Protein AF-A0A972A1S4-F1 (afdb_monomer_lite)

Structure (mmCIF, N/CA/C/O backbone):
data_AF-A0A972A1S4-F1
#
_entry.id   AF-A0A972A1S4-F1
#
loop_
_atom_site.group_PDB
_atom_site.id
_atom_site.type_symbol
_atom_site.label_atom_id
_atom_site.label_alt_id
_atom_site.label_comp_id
_atom_site.label_asym_id
_atom_site.label_entity_id
_atom_site.label_seq_id
_atom_site.pdbx_PDB_ins_code
_atom_site.Cartn_x
_atom_site.Cartn_y
_atom_site.Cartn_z
_atom_site.occupancy
_atom_site.B_iso_or_equiv
_atom_site.auth_seq_id
_atom_site.auth_comp_id
_atom_site.auth_asym_id
_atom_site.auth_atom_id
_atom_site.pdbx_PDB_model_num
ATOM 1 N N . MET A 1 1 ? -8.699 29.897 12.118 1.00 66.25 1 MET A N 1
ATOM 2 C CA . MET A 1 1 ? -9.417 28.857 11.334 1.00 66.25 1 MET A CA 1
ATOM 3 C C . MET A 1 1 ? -10.909 28.957 11.636 1.00 66.25 1 MET A C 1
ATOM 5 O O . MET A 1 1 ? -11.245 29.069 12.802 1.00 66.25 1 MET A O 1
ATOM 9 N N . SER A 1 2 ? -11.791 28.932 10.629 1.00 87.31 2 SER A N 1
ATOM 10 C CA . SER A 1 2 ? -13.254 28.991 10.838 1.00 87.31 2 SER A CA 1
ATOM 11 C C . SER A 1 2 ? -13.763 27.810 11.685 1.00 87.31 2 SER A C 1
ATOM 13 O O . SER A 1 2 ? -13.297 26.683 11.495 1.00 87.31 2 SER A O 1
ATOM 15 N N . ALA A 1 3 ? -14.730 28.050 12.581 1.00 88.00 3 ALA A N 1
ATOM 16 C CA . ALA A 1 3 ? -15.286 27.057 13.511 1.00 88.00 3 ALA A CA 1
ATOM 17 C C . ALA A 1 3 ? -15.748 25.763 12.812 1.00 88.00 3 ALA A C 1
ATOM 19 O O . ALA A 1 3 ? -15.495 24.665 13.306 1.00 88.00 3 ALA A O 1
ATOM 20 N N . ARG A 1 4 ? -16.306 25.881 11.598 1.00 89.50 4 ARG A N 1
ATOM 21 C CA . ARG A 1 4 ? -16.725 24.745 10.760 1.00 89.50 4 ARG A CA 1
ATOM 22 C C . ARG A 1 4 ? -15.573 23.790 10.426 1.00 89.50 4 ARG A C 1
ATOM 24 O O . ARG A 1 4 ? -15.751 22.574 10.449 1.00 89.50 4 ARG A O 1
ATOM 31 N N . LYS A 1 5 ? -14.382 24.324 10.126 1.00 91.50 5 LYS A N 1
ATOM 32 C CA . LYS A 1 5 ? -13.198 23.504 9.806 1.00 91.50 5 LYS A CA 1
ATOM 33 C C . LYS A 1 5 ? -12.712 22.731 11.030 1.00 91.50 5 LYS A C 1
ATOM 35 O O . LYS A 1 5 ? -12.327 21.575 10.886 1.00 91.50 5 LYS A O 1
ATOM 40 N N . ARG A 1 6 ? -12.767 23.347 12.215 1.00 91.19 6 ARG A N 1
ATOM 41 C CA . ARG A 1 6 ? -12.382 22.704 13.478 1.00 91.19 6 ARG A CA 1
ATOM 42 C C . ARG A 1 6 ? -13.317 21.543 13.824 1.00 91.19 6 ARG A C 1
ATOM 44 O O . ARG A 1 6 ? -12.826 20.434 13.981 1.00 91.19 6 ARG A O 1
ATOM 51 N N . ILE A 1 7 ? -14.633 21.773 13.818 1.00 94.25 7 ILE A N 1
ATOM 52 C CA . ILE A 1 7 ? -15.642 20.738 14.123 1.00 94.25 7 ILE A CA 1
ATOM 53 C C . ILE A 1 7 ? -15.486 19.537 13.180 1.00 94.25 7 ILE A C 1
ATOM 55 O O . ILE A 1 7 ? -15.415 18.392 13.613 1.00 94.25 7 ILE A O 1
ATOM 59 N N . SER A 1 8 ? -15.331 19.797 11.878 1.00 91.81 8 SER A N 1
ATOM 60 C CA . SER A 1 8 ? -15.112 18.735 10.891 1.00 91.81 8 SER A CA 1
ATOM 61 C C . SER A 1 8 ? -13.789 17.978 11.102 1.00 91.81 8 SER A C 1
ATOM 63 O O . SER A 1 8 ? -13.700 16.786 10.811 1.00 91.81 8 SER A O 1
ATOM 65 N N . ALA A 1 9 ? -12.730 18.643 11.571 1.00 91.06 9 ALA A N 1
ATOM 66 C CA . ALA A 1 9 ? -11.465 17.981 11.888 1.00 91.06 9 ALA A CA 1
ATOM 67 C C . ALA A 1 9 ? -11.574 17.107 13.148 1.00 91.06 9 ALA A C 1
ATOM 69 O O . ALA A 1 9 ? -11.023 16.006 13.173 1.00 91.06 9 ALA A O 1
ATOM 70 N N . GLU A 1 10 ? -12.309 17.569 14.159 1.00 93.62 10 GLU A N 1
ATOM 71 C CA . GLU A 1 10 ? -12.586 16.822 15.390 1.00 93.62 10 GLU A CA 1
ATOM 72 C C . GLU A 1 10 ? -13.404 15.558 15.112 1.00 93.62 10 GLU A C 1
ATOM 74 O O . GLU A 1 10 ? -13.005 14.483 15.560 1.00 93.62 10 GLU A O 1
ATOM 79 N N . GLN A 1 11 ? -14.448 15.652 14.280 1.00 91.81 11 GLN A N 1
ATOM 80 C CA . GLN A 1 11 ? -15.248 14.499 13.845 1.00 91.81 11 GLN A CA 1
ATOM 81 C C . GLN A 1 11 ? -14.380 13.418 13.177 1.00 91.81 11 GLN A C 1
ATOM 83 O O . GLN A 1 11 ? -14.352 12.275 13.626 1.00 91.81 11 GLN A O 1
ATOM 88 N N . ARG A 1 12 ? -13.547 13.782 12.187 1.00 88.50 12 ARG A N 1
ATOM 89 C CA . ARG A 1 12 ? -12.625 12.819 11.541 1.00 88.50 12 ARG A CA 1
ATOM 90 C C . ARG A 1 12 ? -11.629 12.200 12.522 1.00 88.50 12 ARG A C 1
ATOM 92 O O . ARG A 1 12 ? -11.186 11.066 12.338 1.00 88.50 12 ARG A O 1
ATOM 99 N N . LYS A 1 13 ? -11.204 12.965 13.532 1.00 87.69 13 LYS A N 1
ATOM 100 C CA . LYS A 1 13 ? -10.292 12.475 14.571 1.00 87.69 13 LYS A CA 1
ATOM 101 C C . LYS A 1 13 ? -10.988 11.453 15.470 1.00 87.69 13 LYS A C 1
ATOM 103 O O . LYS A 1 13 ? -10.335 10.488 15.855 1.00 87.69 13 LYS A O 1
ATOM 108 N N . GLN A 1 14 ? -12.270 11.646 15.778 1.00 89.69 14 GLN A N 1
ATOM 109 C CA . GLN A 1 14 ? -13.082 10.677 16.518 1.00 89.69 14 GLN A CA 1
ATOM 110 C C . GLN A 1 14 ? -13.269 9.386 15.709 1.00 89.69 14 GLN A C 1
ATOM 112 O O . GLN A 1 14 ? -12.896 8.327 16.201 1.00 89.69 14 GLN A O 1
ATOM 117 N N . GLU A 1 15 ? -13.677 9.469 14.440 1.00 87.75 15 GLU A N 1
ATOM 118 C CA . GLU A 1 15 ? -13.838 8.291 13.562 1.00 87.75 15 GLU A CA 1
ATOM 119 C C . GLU A 1 15 ? -12.540 7.467 13.427 1.00 87.75 15 GLU A C 1
ATOM 121 O O . GLU A 1 15 ? -12.534 6.236 13.474 1.00 87.75 15 GLU A O 1
ATOM 126 N N . ARG A 1 16 ? -11.387 8.140 13.305 1.00 85.06 16 ARG A N 1
ATOM 127 C CA . ARG A 1 16 ? -10.074 7.473 13.223 1.00 85.06 16 ARG A CA 1
ATOM 128 C C . ARG A 1 16 ? -9.641 6.777 14.514 1.00 85.06 16 ARG A C 1
ATOM 130 O O . ARG A 1 16 ? -8.715 5.961 14.465 1.00 85.06 16 ARG A O 1
ATOM 137 N N . LYS A 1 17 ? -10.236 7.102 15.666 1.00 83.94 17 LYS A N 1
ATOM 138 C CA . LYS A 1 17 ? -9.939 6.373 16.908 1.00 83.94 17 LYS A CA 1
ATOM 139 C C . LYS A 1 17 ? -10.457 4.944 16.818 1.00 83.94 17 LYS A C 1
ATOM 141 O O . LYS A 1 17 ? -9.695 4.034 17.126 1.00 83.94 17 LYS A O 1
ATOM 146 N N . GLU A 1 18 ? -11.659 4.751 16.293 1.00 84.00 18 GLU A N 1
ATOM 147 C CA . GLU A 1 18 ? -12.273 3.427 16.143 1.00 84.00 18 GLU A CA 1
ATOM 148 C C . GLU A 1 18 ? -11.612 2.605 15.030 1.00 84.00 18 GLU A C 1
ATOM 150 O O . GLU A 1 18 ? -11.338 1.420 15.195 1.00 84.00 18 GLU A O 1
ATOM 155 N N . ILE A 1 19 ? -11.273 3.236 13.903 1.00 87.19 19 ILE A N 1
ATOM 156 C CA . ILE A 1 19 ? -10.712 2.525 12.746 1.00 87.19 19 ILE A CA 1
ATOM 157 C C . ILE A 1 19 ? -9.204 2.294 12.926 1.00 87.19 19 ILE A C 1
ATOM 159 O O . ILE A 1 19 ? -8.422 3.240 13.057 1.00 87.19 19 ILE A O 1
ATOM 163 N N . SER A 1 20 ? -8.742 1.044 12.893 1.00 89.44 20 SER A N 1
ATOM 164 C CA . SER A 1 20 ? -7.312 0.715 12.788 1.00 89.44 20 SER A CA 1
ATOM 165 C C . SER A 1 20 ? -6.827 0.878 11.344 1.00 89.44 20 SER A C 1
ATOM 167 O O . SER A 1 20 ? -7.412 0.316 10.420 1.00 89.44 20 SER A O 1
ATOM 169 N N . LEU A 1 21 ? -5.744 1.629 11.140 1.00 92.88 21 LEU A N 1
ATOM 170 C CA . LEU A 1 21 ? -5.146 1.861 9.823 1.00 92.88 21 LEU A CA 1
ATOM 171 C C . LEU A 1 21 ? -3.630 1.681 9.876 1.00 92.88 21 LEU A C 1
ATOM 173 O O . LEU A 1 21 ? -3.006 1.901 10.915 1.00 92.88 21 LEU A O 1
ATOM 177 N N . 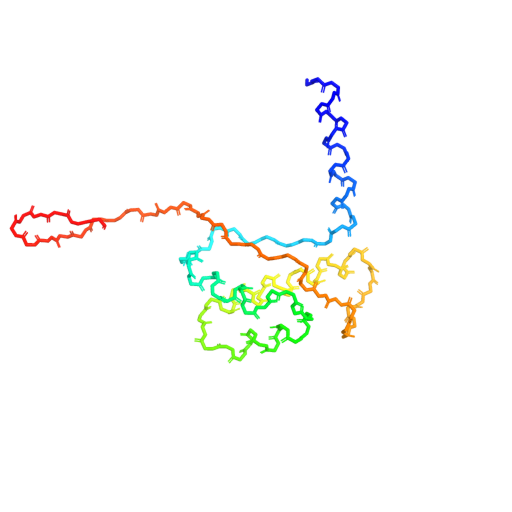ALA A 1 22 ? -3.034 1.340 8.738 1.00 95.81 22 ALA A N 1
ATOM 178 C CA . ALA A 1 22 ? -1.591 1.350 8.539 1.00 95.81 22 ALA A CA 1
ATOM 179 C C . ALA A 1 22 ? -1.273 1.943 7.164 1.00 95.81 22 ALA A C 1
ATOM 181 O O . ALA A 1 22 ? -2.024 1.756 6.207 1.00 95.81 22 ALA A O 1
ATOM 182 N N . VAL A 1 23 ? -0.169 2.686 7.064 1.00 95.44 23 VAL A N 1
ATOM 183 C CA . VAL A 1 23 ? 0.246 3.350 5.821 1.00 95.44 23 VAL A CA 1
ATOM 184 C C . VAL A 1 23 ? 1.741 3.155 5.623 1.00 95.44 23 VAL A C 1
ATOM 186 O O . VAL A 1 23 ? 2.537 3.517 6.487 1.00 95.44 23 VAL A O 1
ATOM 189 N N . LEU A 1 24 ? 2.121 2.649 4.451 1.00 95.31 24 LEU A N 1
ATOM 190 C CA . LEU A 1 24 ? 3.5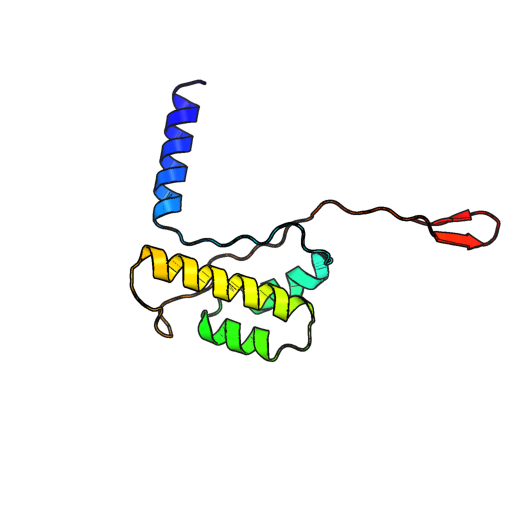11 2.550 4.018 1.00 95.31 24 LEU A CA 1
ATOM 191 C C . LEU A 1 24 ? 3.810 3.654 2.995 1.00 95.31 24 LEU A C 1
ATOM 193 O O . LEU A 1 24 ? 3.156 3.733 1.957 1.00 95.31 24 LEU A O 1
ATOM 197 N N . LYS A 1 25 ? 4.792 4.513 3.285 1.00 94.44 25 LYS A N 1
ATOM 198 C CA . LYS A 1 25 ? 5.170 5.658 2.435 1.00 94.44 25 LYS A CA 1
ATOM 199 C C . LYS A 1 25 ? 6.539 5.445 1.786 1.00 94.44 25 LYS A C 1
ATOM 201 O O . LYS A 1 25 ? 7.359 4.701 2.310 1.00 94.44 25 LYS A O 1
ATOM 206 N N . ASN A 1 26 ? 6.783 6.143 0.672 1.00 92.62 26 ASN A N 1
ATOM 207 C CA . ASN A 1 26 ? 8.072 6.187 -0.035 1.00 92.62 26 ASN A CA 1
ATOM 208 C C . ASN A 1 26 ? 8.620 4.810 -0.443 1.00 92.62 26 ASN A C 1
ATOM 210 O O . ASN A 1 26 ? 9.816 4.545 -0.350 1.00 92.62 26 ASN A O 1
ATOM 214 N N . VAL A 1 27 ? 7.741 3.926 -0.915 1.00 92.81 27 VAL A N 1
ATOM 215 C CA . VAL A 1 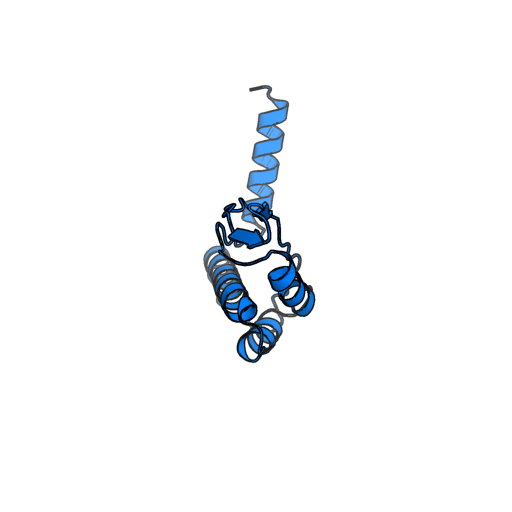27 ? 8.154 2.606 -1.397 1.00 92.81 27 VAL A CA 1
ATOM 216 C C . VAL A 1 27 ? 8.765 2.731 -2.797 1.00 92.81 27 VAL A C 1
ATOM 218 O O . VAL A 1 27 ? 8.078 3.213 -3.701 1.00 92.81 27 VAL A O 1
ATOM 221 N N . PRO A 1 28 ? 10.003 2.253 -3.032 1.00 91.62 28 PRO A N 1
ATOM 222 C CA . PRO A 1 28 ? 10.632 2.267 -4.352 1.00 91.62 28 PRO A CA 1
ATOM 223 C C . PRO A 1 28 ? 10.070 1.133 -5.227 1.00 91.62 28 PRO A C 1
ATOM 225 O O . PRO A 1 28 ? 10.754 0.170 -5.565 1.00 91.62 28 PRO A O 1
ATOM 228 N N . SER A 1 29 ? 8.780 1.196 -5.550 1.00 91.94 29 SER A N 1
ATOM 229 C CA . SER A 1 29 ? 8.088 0.219 -6.396 1.00 91.94 29 SER A CA 1
ATOM 230 C C . SER A 1 29 ? 7.030 0.892 -7.257 1.00 91.94 29 SER A C 1
ATOM 232 O O . SER A 1 29 ? 6.383 1.842 -6.823 1.00 91.94 29 SER A O 1
ATOM 234 N N . SER A 1 30 ? 6.804 0.365 -8.462 1.00 93.00 30 SER A N 1
ATOM 235 C CA . SER A 1 30 ? 5.755 0.885 -9.339 1.00 93.00 30 SER A CA 1
ATOM 236 C C . SER A 1 30 ? 4.361 0.651 -8.737 1.00 93.00 30 SER A C 1
ATOM 238 O O . SER A 1 30 ? 4.047 -0.496 -8.392 1.00 93.00 30 SER A O 1
ATOM 240 N N . PRO A 1 31 ? 3.484 1.676 -8.711 1.00 95.50 31 PRO A N 1
ATOM 241 C CA . PRO A 1 31 ? 2.110 1.530 -8.235 1.00 95.50 31 PRO A CA 1
ATOM 242 C C . PRO A 1 31 ? 1.343 0.420 -8.958 1.00 95.50 31 PRO A C 1
ATOM 244 O O . PRO A 1 31 ? 0.559 -0.284 -8.339 1.00 95.50 31 PRO A O 1
ATOM 247 N N . ARG A 1 32 ? 1.601 0.198 -10.255 1.00 95.00 32 ARG A N 1
ATOM 248 C CA . ARG A 1 32 ? 0.906 -0.836 -11.044 1.00 95.00 32 ARG A CA 1
ATOM 249 C C . ARG A 1 32 ? 1.188 -2.251 -10.532 1.00 95.00 32 ARG A C 1
ATOM 251 O O . ARG A 1 32 ? 0.263 -3.042 -10.402 1.00 95.00 32 ARG A O 1
ATOM 258 N N . LYS A 1 33 ? 2.451 -2.556 -10.209 1.00 93.81 33 LYS A N 1
ATOM 259 C CA . LYS A 1 33 ? 2.848 -3.872 -9.674 1.00 93.81 33 LYS A CA 1
ATOM 260 C C . LYS A 1 33 ? 2.266 -4.105 -8.278 1.00 93.81 33 LYS A C 1
ATOM 262 O O . LYS A 1 33 ? 1.832 -5.207 -7.972 1.00 93.81 33 LYS A O 1
ATOM 267 N N . MET A 1 34 ? 2.231 -3.054 -7.459 1.00 95.62 34 MET A N 1
ATOM 268 C CA . MET A 1 34 ? 1.642 -3.090 -6.119 1.00 95.62 34 MET A CA 1
ATOM 269 C C . MET A 1 34 ? 0.116 -3.250 -6.163 1.00 95.62 34 MET A C 1
ATOM 271 O O . MET A 1 34 ? -0.425 -4.031 -5.388 1.00 95.62 34 MET A O 1
ATOM 275 N N . ARG A 1 35 ? -0.576 -2.570 -7.090 1.00 96.31 35 ARG A N 1
ATOM 276 C CA . ARG A 1 35 ? -2.035 -2.690 -7.268 1.00 96.31 35 ARG A CA 1
ATOM 277 C C . ARG A 1 35 ? -2.464 -4.116 -7.555 1.00 96.31 35 ARG A C 1
ATOM 279 O O . ARG A 1 35 ? -3.371 -4.587 -6.895 1.00 96.31 35 ARG A O 1
ATOM 286 N N . TYR A 1 36 ? -1.742 -4.816 -8.429 1.00 94.94 36 TYR A N 1
ATOM 287 C CA . TYR A 1 36 ? -2.018 -6.224 -8.710 1.00 94.94 36 TYR A CA 1
ATOM 288 C C . TYR A 1 36 ? -2.060 -7.068 -7.426 1.00 94.94 36 TYR A C 1
ATOM 290 O O . TYR A 1 36 ? -2.994 -7.827 -7.208 1.00 94.94 36 TYR A O 1
ATOM 298 N N . VAL A 1 37 ? -1.075 -6.895 -6.539 1.00 95.75 37 VAL A N 1
ATOM 299 C CA . VAL A 1 37 ? -1.033 -7.611 -5.256 1.00 95.75 37 VAL A CA 1
ATOM 300 C C . VAL A 1 37 ? -2.126 -7.138 -4.299 1.00 95.75 37 VAL A C 1
ATOM 302 O O . VAL A 1 37 ? -2.754 -7.961 -3.642 1.00 95.75 37 VAL A O 1
ATOM 305 N N . ALA A 1 38 ? -2.383 -5.832 -4.234 1.00 95.62 38 ALA A N 1
ATOM 306 C CA . ALA A 1 38 ? -3.443 -5.276 -3.398 1.00 95.62 38 ALA A CA 1
ATOM 307 C C . ALA A 1 38 ? -4.839 -5.769 -3.818 1.00 95.62 38 ALA A C 1
ATOM 309 O O . ALA A 1 38 ? -5.673 -6.040 -2.959 1.00 95.62 38 ALA A O 1
ATOM 310 N N . ASP A 1 39 ? -5.079 -5.912 -5.122 1.00 95.56 39 ASP A N 1
ATOM 311 C CA . ASP A 1 39 ? -6.326 -6.436 -5.675 1.00 95.56 39 ASP A CA 1
ATOM 312 C C . ASP A 1 39 ? -6.516 -7.916 -5.311 1.00 95.56 39 ASP A C 1
ATOM 314 O O . ASP A 1 39 ? -7.634 -8.308 -4.990 1.00 95.56 39 ASP A O 1
ATOM 318 N N . MET A 1 40 ? -5.436 -8.713 -5.263 1.00 94.12 40 MET A N 1
ATOM 319 C CA . MET A 1 40 ? -5.511 -10.119 -4.837 1.00 94.12 40 MET A CA 1
ATOM 320 C C . MET A 1 40 ? -5.999 -10.285 -3.397 1.00 94.12 40 MET A C 1
ATOM 322 O O . MET A 1 40 ? -6.656 -11.274 -3.113 1.00 94.12 40 MET A O 1
ATOM 326 N N . VAL A 1 41 ? -5.676 -9.363 -2.486 1.00 95.69 41 VAL A N 1
ATOM 327 C CA . VAL A 1 41 ? -6.013 -9.489 -1.052 1.00 95.69 41 VAL A CA 1
ATOM 328 C C . VAL A 1 41 ? -7.196 -8.625 -0.619 1.00 95.69 41 VAL A C 1
ATOM 330 O O . VAL A 1 41 ? -7.592 -8.646 0.547 1.00 95.69 41 VAL A O 1
ATOM 333 N N . ARG A 1 42 ? -7.774 -7.838 -1.530 1.00 95.94 42 ARG A N 1
ATOM 334 C CA . ARG A 1 42 ? -8.890 -6.944 -1.208 1.00 95.94 42 ARG A CA 1
ATOM 335 C C . ARG A 1 42 ? -10.103 -7.757 -0.750 1.00 95.94 42 ARG A C 1
ATOM 337 O O . ARG A 1 42 ? -10.532 -8.674 -1.439 1.00 95.94 42 ARG A O 1
ATOM 344 N N . GLY A 1 43 ? -10.671 -7.398 0.402 1.00 94.12 43 GLY A N 1
ATOM 345 C CA . GLY A 1 43 ? -11.851 -8.068 0.955 1.00 94.12 43 GLY A CA 1
ATOM 346 C C . GLY A 1 43 ? -11.580 -9.445 1.564 1.00 94.12 43 GLY A C 1
ATOM 347 O O . GLY A 1 43 ? -12.515 -10.076 2.046 1.00 94.12 43 GLY A O 1
ATOM 348 N N . MET A 1 44 ? -10.331 -9.923 1.567 1.00 94.81 44 MET A N 1
ATOM 349 C CA .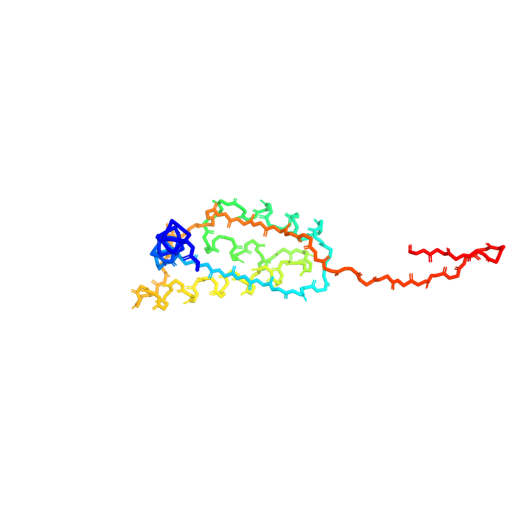 MET A 1 44 ? -9.990 -11.194 2.199 1.00 94.81 44 MET A CA 1
ATOM 350 C C . MET A 1 44 ? -9.902 -11.065 3.721 1.00 94.81 44 MET A C 1
ATOM 352 O O . MET A 1 44 ? -9.581 -10.007 4.269 1.00 94.81 44 MET A O 1
ATOM 356 N N . GLU A 1 45 ? -10.160 -12.184 4.391 1.00 95.06 45 GLU A N 1
ATOM 357 C CA . GLU A 1 45 ? -9.849 -12.386 5.805 1.00 95.06 45 GLU A CA 1
ATOM 358 C C . GLU A 1 45 ? -8.332 -12.253 6.029 1.00 95.06 45 GLU A C 1
ATOM 360 O O . GLU A 1 45 ? -7.527 -12.607 5.160 1.00 95.06 45 GLU A O 1
ATOM 365 N N . VAL A 1 46 ? -7.939 -11.669 7.162 1.00 94.31 46 VAL A N 1
ATOM 366 C CA . VAL A 1 46 ? -6.562 -11.210 7.394 1.00 94.31 46 VAL A CA 1
ATOM 367 C C . VAL A 1 46 ? -5.543 -12.353 7.415 1.00 94.31 46 VAL A C 1
ATOM 369 O O . VAL A 1 46 ? -4.486 -12.230 6.792 1.00 94.31 46 VAL A O 1
ATOM 372 N N . PHE A 1 47 ? -5.837 -13.473 8.074 1.00 93.19 47 PHE A N 1
ATOM 373 C CA . PHE A 1 47 ? -4.915 -14.609 8.139 1.00 93.19 47 PHE A CA 1
ATOM 374 C C . PHE A 1 47 ? -4.826 -15.354 6.801 1.00 93.19 47 PHE A C 1
ATOM 376 O O . PHE A 1 47 ? -3.736 -15.761 6.386 1.00 93.19 47 PHE A O 1
ATOM 383 N N . LYS A 1 48 ? -5.932 -15.442 6.057 1.00 94.44 48 LYS A N 1
ATOM 384 C CA . LYS A 1 48 ? -5.945 -15.932 4.675 1.00 94.44 48 LYS A CA 1
ATOM 385 C C . LYS A 1 48 ? -5.100 -15.039 3.766 1.00 94.44 48 LYS A C 1
ATOM 387 O O . LYS A 1 48 ? -4.299 -15.551 2.984 1.00 94.44 48 LYS A O 1
ATOM 392 N N . ALA A 1 49 ? -5.234 -13.719 3.888 1.00 95.50 49 ALA A N 1
ATOM 393 C CA . ALA A 1 49 ? -4.434 -12.762 3.128 1.00 95.50 49 ALA A CA 1
ATOM 394 C C . ALA A 1 49 ? -2.936 -12.889 3.448 1.00 95.50 49 ALA A C 1
ATOM 396 O O . ALA A 1 49 ? -2.125 -12.868 2.524 1.00 95.50 49 ALA A O 1
ATOM 397 N N . LEU A 1 50 ? -2.560 -13.090 4.718 1.00 95.19 50 LEU A N 1
ATOM 398 C CA . LEU A 1 50 ? -1.169 -13.369 5.099 1.00 95.19 50 LEU A CA 1
ATOM 399 C C . LEU A 1 50 ? -0.632 -14.629 4.412 1.00 95.19 50 LEU A C 1
ATOM 401 O O . LEU A 1 50 ? 0.470 -14.598 3.868 1.00 95.19 50 LEU A O 1
ATOM 405 N N . GLY A 1 51 ? -1.420 -15.707 4.366 1.00 94.94 51 GLY A N 1
ATOM 406 C CA . GLY A 1 51 ? -1.049 -16.923 3.637 1.00 94.94 51 GLY A CA 1
ATOM 407 C C . GLY A 1 51 ? -0.821 -16.665 2.144 1.00 94.94 51 GLY A C 1
ATOM 408 O O . GLY A 1 51 ? 0.223 -17.025 1.602 1.00 94.94 51 GLY A O 1
ATOM 409 N N . VAL A 1 52 ? -1.759 -15.976 1.486 1.00 95.69 52 VAL A N 1
ATOM 410 C CA . VAL A 1 52 ? -1.653 -15.631 0.055 1.00 95.69 52 VAL A CA 1
ATOM 411 C C . VAL A 1 52 ? -0.420 -14.767 -0.226 1.00 95.69 52 VAL A C 1
ATOM 413 O O . VAL A 1 52 ? 0.291 -15.008 -1.200 1.00 95.69 52 VAL A O 1
ATOM 416 N N . LEU A 1 53 ? -0.141 -13.772 0.618 1.00 95.81 53 LEU A N 1
ATOM 417 C CA . LEU A 1 53 ? 1.001 -12.873 0.435 1.00 95.81 53 LEU A CA 1
ATOM 418 C C . LEU A 1 53 ? 2.338 -13.584 0.648 1.00 95.81 53 LEU A C 1
ATOM 420 O O . LEU A 1 53 ? 3.261 -13.355 -0.134 1.00 95.81 53 LEU A O 1
ATOM 424 N N . LYS A 1 54 ? 2.420 -14.466 1.648 1.00 95.56 54 LYS A N 1
ATOM 425 C CA . LYS A 1 54 ? 3.643 -15.196 2.000 1.00 95.56 54 LYS A CA 1
ATOM 426 C C . LYS A 1 54 ? 4.093 -16.167 0.907 1.00 95.56 54 LYS A C 1
ATOM 428 O O . LYS A 1 54 ? 5.288 -16.312 0.672 1.00 95.56 54 LYS A O 1
ATOM 433 N N . PHE A 1 55 ? 3.146 -16.813 0.226 1.00 95.12 55 PHE A N 1
ATOM 434 C CA . PHE A 1 55 ? 3.431 -17.789 -0.838 1.00 95.12 55 PHE A CA 1
ATOM 435 C C . PHE A 1 55 ? 3.307 -17.217 -2.257 1.00 95.12 55 PHE A C 1
ATOM 437 O O . PHE A 1 55 ? 3.434 -17.942 -3.243 1.00 95.12 55 PHE A O 1
ATOM 444 N N . SER A 1 56 ? 3.069 -15.914 -2.390 1.00 94.69 56 SER A N 1
ATOM 445 C CA . SER A 1 56 ? 3.014 -15.252 -3.689 1.00 94.69 56 SER A CA 1
ATOM 446 C C . SER A 1 56 ? 4.413 -15.089 -4.289 1.00 94.69 56 SER A C 1
ATOM 448 O O . SER A 1 56 ? 5.354 -14.651 -3.633 1.00 94.69 56 SER A O 1
ATOM 450 N N . ASN A 1 57 ? 4.538 -15.346 -5.592 1.00 94.31 57 ASN A N 1
ATOM 451 C CA . ASN A 1 57 ? 5.787 -15.169 -6.339 1.00 94.31 57 ASN A CA 1
ATOM 452 C C . ASN A 1 57 ? 6.121 -13.702 -6.676 1.00 94.31 57 ASN A C 1
ATOM 454 O O . ASN A 1 57 ? 7.119 -13.424 -7.343 1.00 94.31 57 ASN A O 1
ATOM 458 N N . LYS A 1 58 ? 5.273 -12.741 -6.288 1.00 94.50 58 LYS A N 1
ATOM 459 C CA . LYS A 1 58 ? 5.480 -11.319 -6.594 1.00 94.50 58 LYS A CA 1
ATOM 460 C C . LYS A 1 58 ? 6.299 -10.657 -5.489 1.00 94.50 58 LYS A C 1
ATOM 462 O O . LYS A 1 58 ? 5.854 -10.632 -4.348 1.00 94.50 58 LYS A O 1
ATOM 467 N N .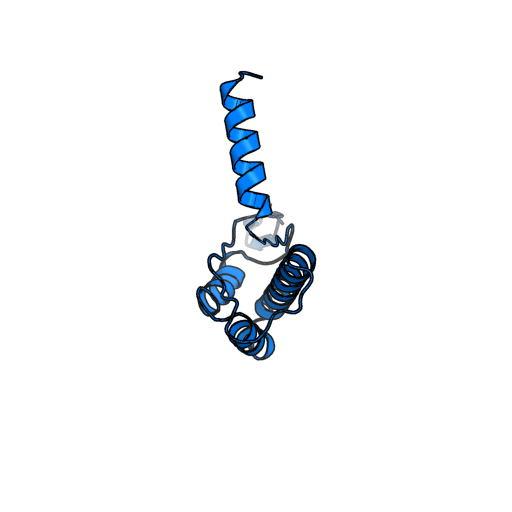 GLU A 1 59 ? 7.393 -9.982 -5.848 1.00 92.50 59 GLU A N 1
ATOM 468 C CA . GLU A 1 59 ? 8.239 -9.203 -4.914 1.00 92.50 59 GLU A CA 1
ATOM 469 C C . GLU A 1 59 ? 7.439 -8.167 -4.094 1.00 92.50 59 GLU A C 1
ATOM 471 O O . GLU A 1 59 ? 7.719 -7.908 -2.926 1.00 92.50 59 GLU A O 1
ATOM 476 N N . ALA A 1 60 ? 6.398 -7.578 -4.693 1.00 93.81 60 ALA A N 1
ATOM 477 C CA . ALA A 1 60 ? 5.531 -6.615 -4.015 1.00 93.81 60 ALA A CA 1
ATOM 478 C C . ALA A 1 60 ? 4.789 -7.219 -2.803 1.00 93.81 60 ALA A C 1
ATOM 480 O O . ALA A 1 60 ? 4.431 -6.478 -1.887 1.00 93.81 60 ALA A O 1
ATOM 481 N N . SER A 1 61 ? 4.603 -8.542 -2.761 1.00 95.00 61 SER A N 1
ATOM 482 C CA . SER A 1 61 ? 3.866 -9.237 -1.697 1.00 95.00 61 SER A CA 1
ATOM 483 C C . SER A 1 61 ? 4.557 -9.114 -0.352 1.00 95.00 61 SER A C 1
ATOM 485 O O . SER A 1 61 ? 3.891 -8.784 0.620 1.00 95.00 61 SER A O 1
ATOM 487 N N . THR A 1 62 ? 5.886 -9.216 -0.304 1.00 94.88 62 THR A N 1
ATOM 488 C CA . THR A 1 62 ? 6.662 -9.065 0.937 1.00 94.88 62 THR A CA 1
ATOM 489 C C . THR A 1 62 ? 6.455 -7.689 1.583 1.00 94.88 62 THR A C 1
ATOM 491 O O . THR A 1 62 ? 6.380 -7.554 2.804 1.00 94.88 62 THR A O 1
ATOM 494 N N . LYS A 1 63 ? 6.321 -6.632 0.768 1.00 95.06 63 LYS A N 1
ATOM 495 C CA . LYS A 1 63 ? 6.094 -5.263 1.266 1.00 95.06 63 LYS A CA 1
ATOM 496 C C . LYS A 1 63 ? 4.669 -5.090 1.798 1.00 95.06 63 LYS A C 1
ATOM 498 O O . LYS A 1 63 ? 4.476 -4.419 2.811 1.00 95.06 63 LYS A O 1
ATOM 503 N N . VAL A 1 64 ? 3.689 -5.695 1.126 1.00 95.62 64 VAL A N 1
ATOM 504 C CA . VAL A 1 64 ? 2.278 -5.674 1.542 1.00 95.62 64 VAL A CA 1
ATOM 505 C C . VAL A 1 64 ? 2.055 -6.542 2.784 1.00 95.62 64 VAL A C 1
ATOM 507 O O . VAL A 1 64 ? 1.334 -6.123 3.682 1.00 95.62 64 VAL A O 1
ATOM 510 N N . GLU A 1 65 ? 2.725 -7.688 2.893 1.00 95.81 65 GLU A N 1
ATOM 511 C CA . GLU A 1 65 ? 2.700 -8.569 4.067 1.00 95.81 65 GLU A CA 1
ATOM 512 C C . GLU A 1 65 ? 3.165 -7.823 5.319 1.00 95.81 65 GLU A C 1
ATOM 514 O O . GLU A 1 65 ? 2.454 -7.777 6.322 1.00 95.81 65 GLU A O 1
ATOM 519 N N . LYS A 1 66 ? 4.310 -7.134 5.232 1.00 95.56 66 LYS A N 1
ATOM 520 C CA . LYS A 1 66 ? 4.817 -6.307 6.333 1.00 95.56 66 LYS A CA 1
ATOM 521 C C . LYS A 1 66 ? 3.824 -5.213 6.743 1.00 95.56 66 LYS A C 1
ATOM 523 O O . LYS A 1 66 ? 3.659 -4.943 7.932 1.00 95.56 66 LYS A O 1
ATOM 528 N N . LEU A 1 67 ? 3.166 -4.578 5.771 1.00 96.56 67 LEU A N 1
ATOM 529 C CA . LEU A 1 67 ? 2.140 -3.568 6.039 1.00 96.56 67 LEU A CA 1
ATOM 530 C C . LEU A 1 67 ? 0.913 -4.177 6.732 1.00 96.56 67 LEU A C 1
ATOM 532 O O . LEU A 1 67 ? 0.382 -3.570 7.660 1.00 96.56 67 LEU A O 1
ATOM 536 N N . LEU A 1 68 ? 0.487 -5.372 6.317 1.00 95.50 68 LEU A N 1
ATOM 537 C CA . LEU A 1 68 ? -0.642 -6.075 6.920 1.00 95.50 68 LEU A CA 1
ATOM 538 C C . LEU A 1 68 ? -0.340 -6.478 8.369 1.00 95.50 68 LEU A C 1
ATOM 540 O O . LEU A 1 68 ? -1.159 -6.217 9.245 1.00 95.50 68 LEU A O 1
ATOM 544 N N . LEU A 1 69 ? 0.858 -7.001 8.649 1.00 95.06 69 LEU A N 1
ATOM 545 C CA . LEU A 1 69 ? 1.308 -7.292 10.017 1.00 95.06 69 LEU A CA 1
ATOM 546 C C . LEU A 1 69 ? 1.306 -6.036 10.902 1.00 95.06 69 LEU A C 1
ATOM 548 O O . LEU A 1 69 ? 0.861 -6.079 12.047 1.00 95.06 69 LEU A O 1
ATOM 552 N N . SER A 1 70 ? 1.737 -4.892 10.362 1.00 95.81 70 SER A N 1
ATOM 553 C CA . SER A 1 70 ? 1.655 -3.612 11.077 1.00 95.81 70 SER A CA 1
ATOM 554 C C . SER A 1 70 ? 0.209 -3.184 11.348 1.00 95.81 70 SER A C 1
ATOM 556 O O . SER A 1 70 ? -0.067 -2.650 12.419 1.00 95.81 70 SER A O 1
ATOM 558 N N . ALA A 1 71 ? -0.718 -3.419 10.414 1.00 94.75 71 ALA A N 1
ATOM 559 C CA . ALA A 1 71 ? -2.134 -3.110 10.610 1.00 94.75 71 ALA A CA 1
ATOM 560 C C . ALA A 1 71 ? -2.767 -3.966 11.716 1.00 94.75 71 ALA A C 1
ATOM 562 O O . ALA A 1 71 ? -3.523 -3.430 12.525 1.00 94.75 71 ALA A O 1
ATOM 563 N N . ILE A 1 72 ? -2.416 -5.256 11.777 1.00 93.69 72 ILE A N 1
ATOM 564 C CA . ILE A 1 72 ? -2.834 -6.165 12.854 1.00 93.69 72 ILE A CA 1
ATOM 565 C C . ILE A 1 72 ? -2.313 -5.650 14.191 1.00 93.69 72 ILE A C 1
ATOM 567 O O . ILE A 1 72 ? -3.104 -5.430 15.098 1.00 93.69 72 ILE A O 1
ATOM 571 N N . SER A 1 73 ? -1.015 -5.350 14.287 1.00 93.31 73 SER A N 1
ATOM 572 C CA . SER A 1 73 ? -0.423 -4.845 15.531 1.00 93.31 73 SER A CA 1
ATOM 573 C C . SER A 1 73 ? -1.069 -3.531 15.999 1.00 93.31 73 SER A C 1
ATOM 575 O O . SER A 1 73 ? -1.347 -3.369 17.185 1.00 93.31 73 SER A O 1
ATOM 577 N N . ASN A 1 74 ? -1.400 -2.618 15.078 1.00 93.38 74 ASN A N 1
ATOM 578 C CA . ASN A 1 74 ? -2.125 -1.387 15.414 1.00 93.38 74 ASN A CA 1
ATOM 579 C C . ASN A 1 74 ? -3.540 -1.658 15.945 1.00 93.38 74 ASN A C 1
ATOM 581 O O . ASN A 1 74 ? -4.036 -0.896 16.772 1.00 93.38 74 ASN A O 1
ATOM 585 N N . TRP A 1 75 ? -4.215 -2.691 15.439 1.00 93.19 75 TRP A N 1
ATOM 586 C CA . TRP A 1 75 ? -5.524 -3.100 15.943 1.00 93.19 75 TRP A CA 1
ATOM 587 C C . TRP A 1 75 ? -5.407 -3.756 17.323 1.00 93.19 75 TRP A C 1
ATOM 589 O O . TRP A 1 75 ? -6.133 -3.378 18.238 1.00 93.19 75 TRP A O 1
ATOM 599 N N . GLU A 1 76 ? -4.439 -4.654 17.512 1.00 92.06 76 GLU A N 1
ATOM 600 C CA . GLU A 1 76 ? -4.190 -5.317 18.799 1.00 92.06 76 GLU A CA 1
ATOM 601 C C . GLU A 1 76 ? -3.867 -4.311 19.907 1.00 92.06 76 GLU A C 1
ATOM 603 O O . GLU A 1 76 ? -4.400 -4.414 21.007 1.00 92.06 76 GLU A O 1
ATOM 608 N N . GLN A 1 77 ? -3.067 -3.283 19.607 1.00 91.75 77 GLN A N 1
ATOM 609 C CA . GLN A 1 77 ? -2.771 -2.204 20.556 1.00 91.75 77 GLN A CA 1
ATOM 610 C C . GLN A 1 77 ? -4.005 -1.374 20.930 1.00 91.75 77 GLN A C 1
ATOM 612 O O . GLN A 1 77 ? -4.084 -0.876 22.046 1.00 91.75 77 GLN A O 1
ATOM 617 N N . LYS A 1 78 ? -4.966 -1.200 20.014 1.00 89.94 78 LYS A N 1
ATOM 618 C CA . LYS A 1 78 ? -6.195 -0.436 20.283 1.00 89.94 78 LYS A CA 1
ATOM 619 C C . LYS A 1 78 ? -7.216 -1.222 21.098 1.00 89.94 78 LYS A C 1
ATOM 621 O O . LYS A 1 78 ? -7.972 -0.621 21.854 1.00 89.94 78 LYS A O 1
ATOM 626 N N . ASN A 1 79 ? -7.275 -2.533 20.893 1.00 87.88 79 ASN A N 1
ATOM 627 C CA . ASN A 1 79 ? -8.265 -3.409 21.510 1.00 87.88 79 ASN A CA 1
ATOM 628 C C . ASN A 1 79 ? -7.709 -4.194 22.709 1.00 87.88 79 ASN A C 1
ATOM 630 O O . ASN A 1 79 ? -8.458 -4.968 23.299 1.00 87.88 79 ASN A O 1
ATOM 634 N N . GLU A 1 80 ? -6.419 -4.027 23.027 1.00 88.88 80 GLU A N 1
ATOM 635 C CA . GLU A 1 80 ? -5.685 -4.691 24.120 1.00 88.88 80 GLU A CA 1
ATOM 636 C C . GLU A 1 80 ? -5.824 -6.226 24.124 1.00 88.88 80 GLU A C 1
ATOM 638 O O . GLU A 1 80 ? -5.652 -6.896 25.140 1.00 88.88 80 GLU A O 1
ATOM 643 N N . ARG A 1 81 ? -6.119 -6.808 22.958 1.00 89.94 81 ARG A N 1
ATOM 644 C CA . ARG A 1 81 ? -6.319 -8.246 22.760 1.00 89.94 81 ARG A CA 1
ATOM 645 C C . ARG A 1 81 ? -5.674 -8.697 21.462 1.00 89.94 81 ARG A C 1
ATOM 647 O O . ARG A 1 81 ? -5.523 -7.910 20.529 1.00 89.94 81 ARG A O 1
ATOM 654 N N . LYS A 1 82 ? -5.342 -9.985 21.390 1.00 86.88 82 LYS A N 1
ATOM 655 C CA . LYS A 1 82 ? -4.824 -10.594 20.162 1.00 86.88 82 LYS A CA 1
ATOM 656 C C . LYS A 1 82 ? -5.932 -10.765 19.132 1.00 86.88 82 LYS A C 1
ATOM 658 O O . LYS A 1 82 ? -7.083 -11.024 19.486 1.00 86.88 82 LYS A O 1
ATOM 663 N N . ALA A 1 83 ? -5.575 -10.623 17.862 1.00 85.12 83 ALA A N 1
ATOM 664 C CA . ALA A 1 83 ? -6.494 -10.917 16.775 1.00 85.12 83 ALA A CA 1
ATOM 665 C C . ALA A 1 83 ? -6.691 -12.435 16.647 1.00 85.12 83 ALA A C 1
ATOM 667 O O . ALA A 1 83 ? -5.726 -13.183 16.497 1.00 85.12 83 ALA A O 1
ATOM 668 N N . GLU A 1 84 ? -7.942 -12.887 16.676 1.00 86.56 84 GLU A N 1
ATOM 669 C CA . GLU A 1 84 ? -8.292 -14.280 16.389 1.00 86.56 84 GLU A CA 1
ATOM 670 C C . GLU A 1 84 ? -8.689 -14.449 14.919 1.00 86.56 84 GLU A C 1
ATOM 672 O O . GLU A 1 84 ? -9.125 -13.504 14.249 1.00 86.56 84 GLU A O 1
ATOM 677 N N . SER A 1 85 ? -8.541 -15.672 14.409 1.00 81.38 85 SER A N 1
ATOM 678 C CA . SER A 1 85 ? -8.872 -15.988 13.021 1.00 81.38 85 SER A CA 1
ATOM 679 C C . SER A 1 85 ? -10.363 -15.790 12.739 1.00 81.38 85 SER A C 1
ATOM 681 O O . SER A 1 85 ? -11.212 -16.163 13.546 1.00 81.38 85 SER A O 1
ATOM 683 N N . GLY A 1 86 ? -10.684 -15.176 11.597 1.00 80.69 86 GLY A N 1
ATOM 684 C CA . GLY A 1 86 ? -12.065 -14.945 11.161 1.00 80.69 86 GLY A CA 1
ATOM 685 C C . GLY A 1 86 ? -12.721 -13.668 11.694 1.00 80.69 86 GLY A C 1
ATOM 686 O O . GLY A 1 86 ? -13.794 -13.306 11.218 1.00 80.69 86 GLY A O 1
ATOM 687 N N . GLN A 1 87 ? -12.088 -12.942 12.623 1.00 85.81 87 GLN A N 1
ATOM 688 C CA . GLN A 1 87 ? -12.650 -11.692 13.156 1.00 85.81 87 GLN A CA 1
ATOM 689 C C . GLN A 1 87 ? -12.353 -10.471 12.276 1.00 85.81 8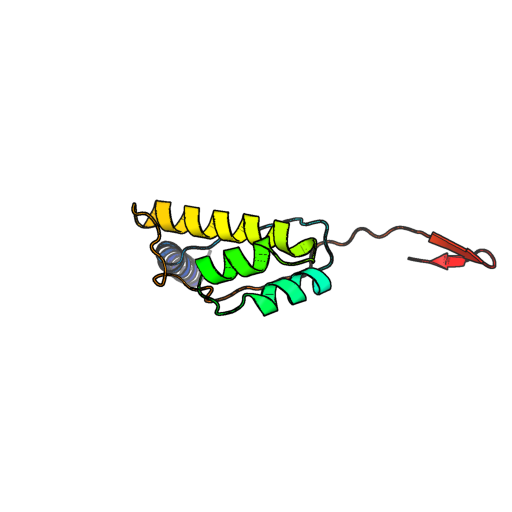7 GLN A C 1
ATOM 691 O O . GLN A 1 87 ? -13.122 -9.508 12.260 1.00 85.81 87 GLN A O 1
ATOM 696 N N . LEU A 1 88 ? -11.224 -10.487 11.562 1.00 90.62 88 LEU A N 1
ATOM 697 C CA . LEU A 1 88 ? -10.718 -9.335 10.821 1.00 90.62 88 LEU A CA 1
ATOM 698 C C . LEU A 1 88 ? -10.656 -9.617 9.323 1.00 90.62 88 LEU A C 1
ATOM 700 O O . LEU A 1 88 ? -10.200 -10.668 8.876 1.00 90.62 88 LEU A O 1
ATOM 704 N N . TYR A 1 89 ? -11.038 -8.617 8.536 1.00 94.38 89 TYR A N 1
ATOM 705 C CA . TYR A 1 89 ? -10.929 -8.639 7.084 1.00 94.38 89 TYR A CA 1
ATOM 706 C C . TYR A 1 89 ? -10.421 -7.298 6.555 1.00 94.38 89 TYR A C 1
ATOM 708 O O . TYR A 1 89 ? -10.554 -6.247 7.191 1.00 94.38 89 TYR A O 1
ATOM 716 N N . ILE A 1 90 ? -9.837 -7.326 5.361 1.00 95.00 90 ILE A N 1
ATOM 717 C CA . ILE A 1 90 ? -9.318 -6.132 4.695 1.00 95.00 90 ILE A CA 1
ATOM 718 C C . ILE A 1 90 ? -10.489 -5.364 4.077 1.00 95.00 90 ILE A C 1
ATOM 720 O O . ILE A 1 90 ? -10.914 -5.653 2.958 1.00 95.00 90 ILE A O 1
ATOM 724 N N . LYS A 1 91 ? -11.003 -4.362 4.801 1.00 94.00 91 LYS A N 1
ATOM 725 C CA . LYS A 1 91 ? -12.116 -3.518 4.332 1.00 94.00 91 LYS A CA 1
ATOM 726 C C . LYS A 1 91 ? -11.744 -2.696 3.097 1.00 94.00 91 LYS A C 1
ATOM 728 O O . LYS A 1 91 ? -12.456 -2.712 2.099 1.00 94.00 91 LYS A O 1
ATOM 733 N N . THR A 1 92 ? -10.634 -1.966 3.160 1.00 94.31 92 THR A N 1
ATOM 734 C CA . THR A 1 92 ? -10.143 -1.140 2.053 1.00 94.31 92 THR A CA 1
ATOM 735 C C . THR A 1 92 ? -8.627 -1.224 1.954 1.00 94.31 92 THR A C 1
ATOM 737 O O . THR A 1 92 ? -7.912 -1.179 2.950 1.00 94.31 92 THR A O 1
ATOM 740 N N . ILE A 1 93 ? -8.135 -1.333 0.720 1.00 96.50 93 ILE A N 1
ATOM 741 C CA . ILE A 1 93 ? -6.712 -1.267 0.396 1.00 96.50 93 ILE A CA 1
ATOM 742 C C . ILE A 1 93 ? -6.539 -0.465 -0.892 1.00 96.50 93 ILE A C 1
ATOM 744 O O . ILE A 1 93 ? -7.113 -0.797 -1.935 1.00 96.50 93 ILE A O 1
ATOM 748 N N . THR A 1 94 ? -5.767 0.615 -0.803 1.00 96.00 94 THR A N 1
ATOM 749 C CA . THR A 1 94 ? -5.509 1.546 -1.903 1.00 96.00 94 THR A CA 1
ATOM 750 C C . THR A 1 94 ? -4.012 1.693 -2.133 1.00 96.00 94 THR A C 1
ATOM 752 O O . THR A 1 94 ? -3.201 1.570 -1.216 1.00 96.00 94 THR A O 1
ATOM 755 N N . VAL A 1 95 ? -3.639 1.929 -3.391 1.00 96.50 95 VAL A N 1
ATOM 756 C CA . VAL A 1 95 ? -2.248 2.130 -3.805 1.00 96.50 95 VAL A CA 1
ATOM 757 C C . VAL A 1 95 ? -2.178 3.357 -4.702 1.00 96.50 95 VAL A C 1
ATOM 759 O O . VAL A 1 95 ? -2.595 3.334 -5.871 1.00 96.50 95 VAL A O 1
ATOM 762 N N . ASP A 1 96 ? -1.600 4.411 -4.145 1.00 94.69 96 ASP A N 1
ATOM 763 C CA . ASP A 1 96 ? -1.478 5.708 -4.793 1.00 94.69 96 ASP A CA 1
ATOM 764 C C . ASP A 1 96 ? -0.155 5.857 -5.553 1.00 94.69 96 ASP A C 1
ATOM 766 O O . ASP A 1 96 ? 0.785 5.068 -5.415 1.00 94.69 96 ASP A O 1
ATOM 770 N N . GLY A 1 97 ? -0.104 6.875 -6.413 1.00 92.44 97 GLY A N 1
ATOM 771 C CA . GLY A 1 97 ? 1.139 7.317 -7.032 1.00 92.44 97 GLY A CA 1
ATOM 772 C C . GLY A 1 97 ? 2.036 8.032 -6.022 1.00 92.44 97 GLY A C 1
ATOM 773 O O . GLY A 1 97 ? 1.556 8.653 -5.078 1.00 92.44 97 GLY A O 1
ATOM 774 N N . GLY A 1 98 ? 3.347 7.959 -6.239 1.00 90.50 98 GLY A N 1
ATOM 775 C CA . GLY A 1 98 ? 4.346 8.677 -5.449 1.00 90.50 98 GLY A CA 1
ATOM 776 C C . GLY A 1 98 ? 5.248 9.542 -6.324 1.00 90.50 98 GLY A C 1
ATOM 777 O O . GLY A 1 98 ? 5.137 9.539 -7.553 1.00 90.50 98 GLY A O 1
ATOM 778 N N . ALA A 1 99 ? 6.172 10.260 -5.686 1.00 92.31 99 ALA A N 1
ATOM 779 C CA . ALA A 1 99 ? 7.201 11.013 -6.393 1.00 92.31 99 ALA A CA 1
ATOM 780 C C . ALA A 1 99 ? 8.069 10.069 -7.244 1.00 92.31 99 ALA A C 1
ATOM 782 O O . ALA A 1 99 ? 8.560 9.050 -6.756 1.00 92.31 99 ALA A O 1
ATOM 783 N N . MET A 1 100 ? 8.259 10.410 -8.522 1.00 91.75 100 MET A N 1
ATOM 784 C CA . MET A 1 100 ? 9.068 9.624 -9.453 1.00 91.75 100 MET A CA 1
ATOM 785 C C . MET A 1 100 ? 10.400 10.310 -9.731 1.00 91.75 100 MET A C 1
ATOM 787 O O . MET A 1 100 ? 10.452 11.474 -10.130 1.00 91.75 100 MET A O 1
ATOM 791 N N . LEU A 1 101 ? 11.478 9.548 -9.576 1.00 92.44 101 LEU A N 1
ATOM 792 C CA . LEU A 1 101 ? 12.813 9.970 -9.967 1.00 92.44 101 LEU A CA 1
ATOM 793 C C . LEU A 1 101 ? 12.964 9.811 -11.483 1.00 92.44 101 LEU A C 1
ATOM 795 O O . LEU A 1 101 ? 12.839 8.710 -12.012 1.00 92.44 101 LEU A O 1
ATOM 799 N N . LYS A 1 102 ? 13.244 10.914 -12.181 1.00 93.50 102 LYS A N 1
ATOM 800 C CA . LYS A 1 102 ? 13.544 10.910 -13.619 1.00 93.50 102 LYS A CA 1
ATOM 801 C C . LYS A 1 102 ? 15.049 10.703 -13.817 1.00 93.50 102 LYS A C 1
ATOM 803 O O . LYS A 1 102 ? 15.851 11.269 -13.067 1.00 93.50 102 LYS A O 1
ATOM 808 N N . ARG A 1 103 ? 15.433 9.874 -14.788 1.00 94.69 103 ARG A N 1
ATOM 809 C CA . ARG A 1 103 ? 16.830 9.591 -15.160 1.00 94.69 103 ARG A CA 1
ATOM 810 C C . ARG A 1 103 ? 16.952 9.660 -16.681 1.00 94.69 103 ARG A C 1
ATOM 812 O O . ARG A 1 103 ? 15.993 9.340 -17.367 1.00 94.69 103 ARG A O 1
ATOM 819 N N . LEU A 1 104 ? 18.095 10.111 -17.190 1.00 95.75 104 LEU A N 1
ATOM 820 C CA . LEU A 1 104 ? 18.363 10.158 -18.629 1.00 95.75 104 LEU A CA 1
ATOM 821 C C . LEU A 1 104 ? 18.970 8.824 -19.075 1.00 95.75 104 LEU A C 1
ATOM 823 O O . LEU A 1 104 ? 19.809 8.263 -18.368 1.00 95.75 104 LEU A O 1
ATOM 827 N N . ARG A 1 105 ? 18.577 8.333 -20.248 1.00 95.69 105 ARG A N 1
ATOM 828 C CA . ARG A 1 105 ? 19.240 7.223 -20.938 1.00 95.69 105 ARG A CA 1
ATOM 829 C C . ARG A 1 105 ? 19.707 7.692 -22.319 1.00 95.69 105 ARG A C 1
ATOM 831 O O . ARG A 1 105 ? 18.880 8.227 -23.059 1.00 95.69 105 ARG A O 1
ATOM 838 N N . PRO A 1 106 ? 20.991 7.522 -22.680 1.00 95.81 106 PRO A N 1
ATOM 839 C CA . PRO A 1 106 ? 21.467 7.863 -24.017 1.00 95.81 106 PRO A CA 1
ATOM 840 C C . PRO A 1 106 ? 20.803 6.957 -25.061 1.00 95.81 106 PRO A C 1
ATOM 842 O O . PRO A 1 106 ? 20.587 5.769 -24.815 1.00 95.81 106 PRO A O 1
ATOM 845 N N . ALA A 1 107 ? 20.463 7.526 -26.213 1.00 95.94 107 ALA A N 1
ATOM 846 C CA . ALA A 1 107 ? 19.798 6.850 -27.320 1.00 95.94 107 ALA A CA 1
ATOM 847 C C . ALA A 1 107 ? 20.522 7.135 -28.656 1.00 95.94 107 ALA A C 1
ATOM 849 O O . ALA A 1 107 ? 21.320 8.075 -28.734 1.00 95.94 107 ALA A O 1
ATOM 850 N N . PRO A 1 108 ? 20.276 6.333 -29.714 1.00 97.00 108 PRO A N 1
ATOM 851 C CA . PRO A 1 108 ? 20.950 6.499 -31.002 1.00 97.00 108 PRO A CA 1
ATOM 852 C C . PRO A 1 108 ? 20.770 7.897 -31.604 1.00 97.00 108 PRO A C 1
ATOM 854 O O . PRO A 1 108 ? 19.780 8.579 -31.334 1.00 97.00 108 PRO A O 1
ATOM 857 N N . GLN A 1 109 ? 21.717 8.294 -32.461 1.00 95.81 109 GLN A N 1
ATOM 858 C CA . GLN A 1 109 ? 21.710 9.583 -33.169 1.00 95.81 109 GLN A CA 1
ATOM 859 C C . GLN A 1 109 ? 21.687 10.809 -32.227 1.00 95.81 109 GLN A C 1
ATOM 861 O O . GLN A 1 109 ? 20.981 11.780 -32.486 1.00 95.81 109 GLN A O 1
ATOM 866 N N . GLY A 1 110 ? 22.430 10.761 -31.111 1.00 94.62 110 GLY A N 1
ATOM 867 C CA . GLY A 1 110 ? 22.561 11.888 -30.173 1.00 94.62 110 GLY A CA 1
ATOM 868 C C . GLY A 1 110 ? 21.293 12.209 -29.369 1.00 94.62 110 GLY A C 1
ATOM 869 O O . GLY A 1 110 ? 21.171 13.304 -28.823 1.00 94.62 110 GLY A O 1
ATOM 870 N N . ARG A 1 111 ? 20.329 11.282 -29.300 1.00 95.31 111 ARG A N 1
ATOM 871 C CA . ARG A 1 111 ? 19.050 11.481 -28.600 1.00 95.31 111 ARG A CA 1
ATOM 872 C C . ARG A 1 111 ? 19.152 11.078 -27.126 1.00 95.31 111 ARG A C 1
ATOM 874 O O . ARG A 1 111 ? 19.972 10.247 -26.746 1.00 95.31 111 ARG A O 1
ATOM 881 N N . GLY A 1 112 ? 18.278 11.634 -26.289 1.00 94.44 112 GLY A N 1
ATOM 882 C CA . GLY A 1 112 ? 18.151 11.271 -24.876 1.00 94.44 112 GLY A CA 1
ATOM 883 C C . GLY A 1 112 ? 16.736 10.808 -24.544 1.00 94.44 112 GLY A C 1
ATOM 884 O O . GLY A 1 112 ? 15.778 11.554 -24.748 1.00 94.44 112 GLY A O 1
ATOM 885 N N . TYR A 1 113 ? 16.600 9.590 -24.022 1.00 94.50 113 TYR A N 1
ATOM 886 C CA . TYR A 1 113 ? 15.341 9.064 -23.494 1.00 94.50 113 TYR A CA 1
ATOM 887 C C . TYR A 1 113 ? 15.231 9.311 -21.991 1.00 94.50 113 TYR A C 1
ATOM 889 O O . TYR A 1 113 ? 16.228 9.505 -21.294 1.00 94.50 113 TYR A O 1
ATOM 897 N N . ARG A 1 114 ? 13.995 9.316 -21.500 1.00 83.25 114 ARG A N 1
ATOM 898 C CA . ARG A 1 114 ? 13.644 9.491 -20.091 1.00 83.25 114 ARG A CA 1
ATOM 899 C C . ARG A 1 114 ? 12.988 8.226 -19.557 1.00 83.25 114 ARG A C 1
ATOM 901 O O . ARG A 1 114 ? 12.187 7.640 -20.313 1.00 83.25 114 ARG A O 1
#

Sequence (114 aa):
MSARKRISAEQRKQERKEISLAVLKNVPSSPRKMRYVADMVRGMEVFKALGVLKFSNKEASTKVEKLLLSAISNWEQKNERKAESGQLYIKTITVDGGAMLKRLRPAPQGRGYR

pLDDT: mean 92.55, std 4.32, range [66.25, 97.0]

Radius of gyration: 19.42 Å; chains: 1; bounding box: 39×47×57 Å

Foldseek 3Di:
DDPVVVVVVVVVVVVVLPDQAFDDPDDPDDLVLLVVLQVVQAFHWLVVNLVCLVPDPRPSSVVVNVRSVVSQVSVCVSVVHHDDGPPDGRHDDDGDDDDDDDDWDADPPRDIDD

Secondary structure (DSSP, 8-state):
--HHHHHHHHHHHHHHHHS------S-SS-HHHHHHHHHHHTT-BHHHHHHHHHT-S-HHHHHHHHHHHHHHHHHHHHHTSPPPTTS-B---------------EEETTTEEE-